Protein AF-0000000078754754 (afdb_homodimer)

Radius of gyration: 15.26 Å; Cα contacts (8 Å, |Δi|>4): 286; chains: 2; bounding box: 40×43×38 Å

InterPro domains:
  IPR003173 Transcriptional coactivator p15 (PC4), C-terminal [PF02229] (13-63)
  IPR009044 ssDNA-binding transcriptional regulator [G3DSA:2.30.31.10] (1-74)
  IPR009044 ssDNA-binding transcriptional regulator [SSF54447] (13-72)
  IPR045125 RNA polymerase II transcriptional coactivator Sub1/Tcp4-like [PTHR13215] (17-73)

Sequence (148 aa):
MDNKVLIDIEKARGEVIRVEVGEFKGKKLLHIRTWYTNEAGELAPTKKGVALSYEQFQKFKSIIGAVDDIMKNEMDNKVLIDIEKARGEVIRVEVGEFKGKKLLHIRTWYTNEAGELAPTKKGVALSYEQFQKFKSIIGAVDDIMKNE

Foldseek 3Di:
DDWAWDDWDDDPPAKTFTWTWDDDPRFIKTKTFIWHQDPVRDTDTDPGIDIDGPVRVVVVVVCVVVVCVVVVDD/DDWAWDDWDDDPPAKTFTWTWDDDPRFIKTKTFIWHQDPVRDTDTDPGIDIDGPVRVVVVVVCVVVVCVVVVDD

Secondary structure (DSSP, 8-state):
---EEEEEEE-GGG-EEEEEEEEETTEEEEEEEEEEE-TTS-EEEEEEEEEE-HHHHHHHHTTHHHHHHHHS--/---EEEEEEE-GGG-EEEEEEEEETTEEEEEEEEEEE-TTS-EEEEEEEEEE-HHHHHHHHTTHHHHHHHHS--

Structure (mmCIF, N/CA/C/O backbone):
data_AF-0000000078754754-model_v1
#
loop_
_entity.id
_entity.type
_entity.pdbx_description
1 polymer 'Transcriptional coactivator p15'
#
loop_
_atom_site.group_PDB
_atom_site.id
_atom_site.type_symbol
_atom_site.label_atom_id
_atom_site.label_alt_id
_atom_site.label_comp_id
_atom_site.label_asym_id
_atom_site.label_entity_id
_atom_site.label_seq_id
_atom_site.pdbx_PDB_ins_code
_atom_site.Cartn_x
_atom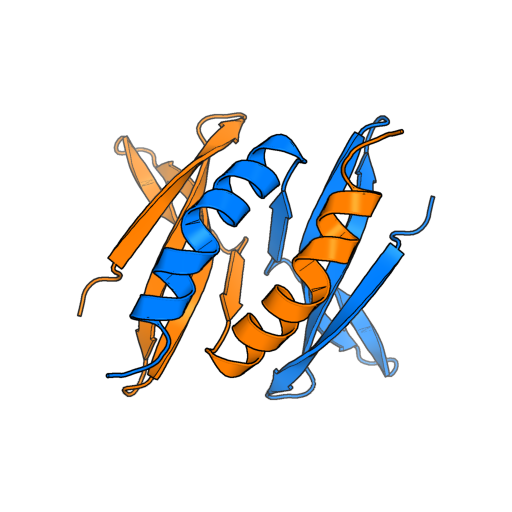_site.Cartn_y
_atom_site.Cartn_z
_atom_site.occupancy
_atom_site.B_iso_or_equiv
_atom_site.auth_seq_id
_atom_site.auth_comp_id
_atom_site.auth_asym_id
_atom_site.auth_atom_id
_atom_site.pdbx_PDB_model_num
ATOM 1 N N . MET A 1 1 ? -15.562 14.695 4.328 1 59.5 1 MET A N 1
ATOM 2 C CA . MET A 1 1 ? -15.562 14.5 2.881 1 59.5 1 MET A CA 1
ATOM 3 C C . MET A 1 1 ? -15.234 13.055 2.521 1 59.5 1 MET A C 1
ATOM 5 O O . MET A 1 1 ? -14.516 12.383 3.26 1 59.5 1 MET A O 1
ATOM 9 N N . ASP A 1 2 ? -16.047 12.281 1.702 1 84.25 2 ASP A N 1
ATOM 10 C CA . ASP A 1 2 ? -15.883 10.859 1.402 1 84.25 2 ASP A CA 1
ATOM 11 C C . ASP A 1 2 ? -14.602 10.617 0.611 1 84.25 2 ASP A C 1
ATOM 13 O O . ASP A 1 2 ? -14.141 11.5 -0.118 1 84.25 2 ASP A O 1
ATOM 17 N N . ASN A 1 3 ? -13.852 9.625 0.831 1 93.75 3 ASN A N 1
ATOM 18 C CA . ASN A 1 3 ? -12.656 9.289 0.063 1 93.75 3 ASN A CA 1
ATOM 19 C C . ASN A 1 3 ? -12.969 9.141 -1.423 1 93.75 3 ASN A C 1
ATOM 21 O O . ASN A 1 3 ? -14.086 8.766 -1.793 1 93.75 3 ASN A O 1
ATOM 25 N N . LYS A 1 4 ? -12.172 9.68 -2.336 1 96.56 4 LYS A N 1
ATOM 26 C CA . LYS A 1 4 ? -12.266 9.453 -3.775 1 96.56 4 LYS A CA 1
ATOM 27 C C . LYS A 1 4 ? -11.633 8.125 -4.168 1 96.56 4 LYS A C 1
ATOM 29 O O . LYS A 1 4 ? -10.414 7.965 -4.105 1 96.56 4 LYS A O 1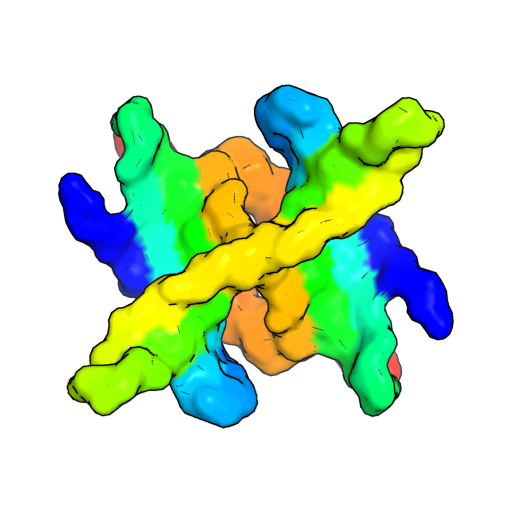
ATOM 34 N N . VAL A 1 5 ? -12.445 7.18 -4.645 1 97.81 5 VAL A N 1
ATOM 35 C CA . VAL A 1 5 ? -11.945 5.871 -5.059 1 97.81 5 VAL A CA 1
ATOM 36 C C . VAL A 1 5 ? -11.406 5.953 -6.488 1 97.81 5 VAL A C 1
ATOM 38 O O . VAL A 1 5 ? -12.109 6.418 -7.395 1 97.81 5 VAL A O 1
ATOM 41 N N . LEU A 1 6 ? -10.227 5.5 -6.672 1 98.25 6 LEU A N 1
ATOM 42 C CA . LEU A 1 6 ? -9.617 5.59 -7.992 1 98.25 6 LEU A CA 1
ATOM 43 C C . LEU A 1 6 ? -9.695 4.25 -8.719 1 98.25 6 LEU A C 1
ATOM 45 O O . LEU A 1 6 ? -9.883 4.215 -9.938 1 98.25 6 LEU A O 1
ATOM 49 N N . ILE A 1 7 ? -9.539 3.152 -8.008 1 98.56 7 ILE A N 1
ATOM 50 C CA . ILE A 1 7 ? -9.578 1.838 -8.641 1 98.56 7 ILE A CA 1
ATOM 51 C C . ILE A 1 7 ? -9.758 0.759 -7.574 1 98.56 7 ILE A C 1
ATOM 53 O O . ILE A 1 7 ? -9.336 0.934 -6.43 1 98.56 7 ILE A O 1
ATOM 57 N N . ASP A 1 8 ? -10.438 -0.31 -7.891 1 98.31 8 ASP A N 1
ATOM 58 C CA . ASP A 1 8 ? -10.453 -1.576 -7.168 1 98.31 8 ASP A CA 1
ATOM 59 C C . ASP A 1 8 ? -9.734 -2.67 -7.953 1 98.31 8 ASP A C 1
ATOM 61 O O . ASP A 1 8 ? -10.07 -2.924 -9.117 1 98.31 8 ASP A O 1
ATOM 65 N N . ILE A 1 9 ? -8.742 -3.25 -7.348 1 98.44 9 ILE A N 1
ATOM 66 C CA . ILE A 1 9 ? -7.969 -4.32 -7.965 1 98.44 9 ILE A CA 1
ATOM 67 C C . ILE A 1 9 ? -8.359 -5.664 -7.352 1 98.44 9 ILE A C 1
ATOM 69 O O . ILE A 1 9 ? -8.164 -5.887 -6.156 1 98.44 9 ILE A O 1
ATOM 73 N N . GLU A 1 10 ? -8.844 -6.496 -8.219 1 96.5 10 GLU A N 1
ATOM 74 C CA . GLU A 1 10 ? -9.391 -7.762 -7.734 1 96.5 10 GLU A CA 1
ATOM 75 C C . GLU A 1 10 ? -8.305 -8.625 -7.094 1 96.5 10 GLU A C 1
ATOM 77 O O . GLU A 1 10 ? -7.18 -8.68 -7.59 1 96.5 10 GLU A O 1
ATOM 82 N N . LYS A 1 11 ? -8.641 -9.234 -5.973 1 95.75 11 LYS A N 1
ATOM 83 C CA . LYS A 1 11 ? -7.844 -10.258 -5.305 1 95.75 11 LYS A CA 1
ATOM 84 C C . LYS A 1 11 ? -8.602 -11.578 -5.215 1 95.75 11 LYS A C 1
ATOM 86 O O . LYS A 1 11 ? -9.719 -11.695 -5.723 1 95.75 11 LYS A O 1
ATOM 91 N N . ALA A 1 12 ? -7.996 -12.492 -4.59 1 88.19 12 ALA A N 1
ATOM 92 C CA . ALA A 1 12 ? -8.648 -13.781 -4.367 1 88.19 12 ALA A CA 1
ATOM 93 C C . ALA A 1 12 ? -9.703 -13.68 -3.264 1 88.19 12 ALA A C 1
ATOM 95 O O . ALA A 1 12 ? -9.719 -12.703 -2.506 1 88.19 12 ALA A O 1
ATOM 96 N N . ARG A 1 13 ? -10.68 -14.547 -3.197 1 87.88 13 ARG A N 1
ATOM 97 C CA . ARG A 1 13 ? -11.641 -14.766 -2.115 1 87.88 13 ARG A CA 1
ATOM 98 C C . ARG A 1 13 ? -12.578 -13.57 -1.964 1 87.88 13 ARG A C 1
ATOM 100 O O . ARG A 1 13 ? -13.008 -13.25 -0.854 1 87.88 13 ARG A O 1
ATOM 107 N N . GLY A 1 14 ? -12.719 -12.898 -2.967 1 89 14 GLY A N 1
ATOM 108 C CA . GLY A 1 14 ? -13.695 -11.82 -2.953 1 89 14 GLY A CA 1
ATOM 109 C C . GLY A 1 14 ? -13.156 -10.531 -2.367 1 89 14 GLY A C 1
ATOM 110 O O . GLY A 1 14 ? -13.922 -9.594 -2.123 1 89 14 GLY A O 1
ATOM 111 N N . GLU A 1 15 ? -11.891 -10.555 -2.162 1 96.75 15 GLU A N 1
ATOM 112 C CA . GLU A 1 15 ? -11.258 -9.328 -1.68 1 96.75 15 GLU A CA 1
ATOM 113 C C . GLU A 1 15 ? -10.789 -8.461 -2.84 1 96.75 15 GLU A C 1
ATOM 115 O O . GLU A 1 15 ? -10.602 -8.945 -3.957 1 96.75 15 GLU A O 1
ATOM 120 N N . VAL A 1 16 ? -10.688 -7.141 -2.52 1 98.06 16 VAL A N 1
ATOM 121 C CA . VAL A 1 16 ? -10.133 -6.211 -3.5 1 98.06 16 VAL A CA 1
ATOM 122 C C . VAL A 1 16 ? -9.133 -5.281 -2.818 1 98.06 16 VAL A C 1
ATOM 124 O O . VAL A 1 16 ? -9.242 -5.004 -1.622 1 98.06 16 VAL A O 1
ATOM 127 N N . ILE A 1 17 ? -8.094 -4.898 -3.562 1 98.69 17 ILE A N 1
ATOM 128 C CA . ILE A 1 17 ? -7.254 -3.783 -3.145 1 98.69 17 ILE A CA 1
ATOM 129 C C . ILE A 1 17 ? -7.82 -2.475 -3.691 1 98.69 17 ILE A C 1
ATOM 131 O O . ILE A 1 17 ? -7.883 -2.277 -4.906 1 98.69 17 ILE A O 1
ATOM 135 N N . ARG A 1 18 ? -8.328 -1.672 -2.73 1 98.69 18 ARG A N 1
ATOM 136 C CA . ARG A 1 18 ? -8.859 -0.375 -3.139 1 98.69 18 ARG A CA 1
ATOM 137 C C . ARG A 1 18 ? -7.812 0.722 -2.971 1 98.69 18 ARG A C 1
ATOM 139 O O . ARG A 1 18 ? -7.152 0.804 -1.932 1 98.69 18 ARG A O 1
ATOM 146 N N . VAL A 1 19 ? -7.586 1.483 -3.998 1 98.81 19 VAL A N 1
ATOM 147 C CA . VAL A 1 19 ? -6.758 2.686 -3.967 1 98.81 19 VAL A CA 1
ATOM 148 C C . VAL A 1 19 ? -7.648 3.926 -3.947 1 98.81 19 VAL A C 1
ATOM 150 O O . VAL A 1 19 ? -8.461 4.129 -4.852 1 98.81 19 VAL A O 1
ATOM 153 N N . GLU A 1 20 ? -7.512 4.711 -2.928 1 98.5 20 GLU A N 1
ATOM 154 C CA . GLU A 1 20 ? -8.367 5.887 -2.803 1 98.5 20 GLU A CA 1
ATOM 155 C C . GLU A 1 20 ? -7.621 7.047 -2.158 1 98.5 20 GLU A C 1
ATOM 157 O O . GLU A 1 20 ? -6.629 6.84 -1.456 1 98.5 20 GLU A O 1
ATOM 162 N N . VAL A 1 21 ? -8.055 8.234 -2.445 1 98.19 21 VAL A N 1
ATOM 163 C CA . VAL A 1 21 ? -7.496 9.438 -1.84 1 98.19 21 VAL A CA 1
ATOM 164 C C . VAL A 1 21 ? -8.508 10.039 -0.861 1 98.19 21 VAL A C 1
ATOM 166 O O . VAL A 1 21 ? -9.664 10.266 -1.215 1 98.19 21 VAL A O 1
ATOM 169 N N . GLY A 1 22 ? -8.062 10.125 0.354 1 96.69 22 GLY A N 1
ATOM 170 C CA . GLY A 1 22 ? -8.852 10.797 1.375 1 96.69 22 GLY A CA 1
ATOM 171 C C . GLY A 1 22 ? -8.25 12.125 1.816 1 96.69 22 GLY A C 1
ATOM 172 O O . GLY A 1 22 ? -7.402 12.688 1.124 1 96.69 22 GLY A O 1
ATOM 173 N N . GLU A 1 23 ? -8.875 12.648 2.879 1 94.69 23 GLU A N 1
ATOM 174 C CA . GLU A 1 23 ? -8.391 13.898 3.451 1 94.69 23 GLU A CA 1
ATOM 175 C C . GLU A 1 23 ? -8.438 13.867 4.977 1 94.69 23 GLU A C 1
ATOM 177 O O . GLU A 1 23 ? -9.398 13.352 5.559 1 94.69 23 GLU A O 1
ATOM 182 N N . PHE A 1 24 ? -7.371 14.273 5.461 1 93.38 24 PHE A N 1
ATOM 183 C CA . PHE A 1 24 ? -7.246 14.391 6.91 1 93.38 24 PHE A CA 1
ATOM 184 C C . PHE A 1 24 ? -6.562 15.695 7.285 1 93.38 24 PHE A C 1
ATOM 186 O O . PHE A 1 24 ? -5.395 15.914 6.949 1 93.38 24 PHE A O 1
ATOM 193 N N . LYS A 1 25 ? -7.379 16.469 8.07 1 92.94 25 LYS A N 1
ATOM 194 C CA . LYS A 1 25 ? -6.863 17.766 8.531 1 92.94 25 LYS A CA 1
ATOM 195 C C . LYS A 1 25 ? -6.32 18.578 7.367 1 92.94 25 LYS A C 1
ATOM 197 O O . LYS A 1 25 ? -5.223 19.141 7.449 1 92.94 25 LYS A O 1
ATOM 202 N N . GLY A 1 26 ? -6.988 18.578 6.277 1 91.62 26 GLY A N 1
ATOM 203 C CA . GLY A 1 26 ? -6.695 19.438 5.133 1 91.62 26 GLY A CA 1
ATOM 204 C C . GLY A 1 26 ? -5.613 18.875 4.23 1 91.62 26 GLY A C 1
ATOM 205 O O . GLY A 1 26 ? -5.266 19.469 3.219 1 91.62 26 GLY A O 1
ATOM 206 N N . LYS A 1 27 ? -5.117 17.797 4.656 1 93.31 27 LYS A N 1
ATOM 207 C CA . LYS A 1 27 ? -4.09 17.156 3.834 1 93.31 27 LYS A CA 1
ATOM 208 C C . LYS A 1 27 ? -4.625 15.906 3.158 1 93.31 27 LYS A C 1
ATOM 210 O O . LYS A 1 27 ? -5.367 15.133 3.768 1 93.31 27 LYS A O 1
ATOM 215 N N . LYS A 1 28 ? -4.27 15.773 1.952 1 95.88 28 LYS A N 1
ATOM 216 C CA . LYS A 1 28 ? -4.676 14.578 1.22 1 95.88 28 LYS A CA 1
ATOM 217 C C . LYS A 1 28 ? -3.811 13.383 1.599 1 95.88 28 LYS A C 1
ATOM 219 O O . LYS A 1 28 ? -2.6 13.523 1.788 1 95.88 28 LYS A O 1
ATOM 224 N N . LEU A 1 29 ? -4.438 12.188 1.663 1 97.19 29 LEU A N 1
ATOM 225 C CA . LEU A 1 29 ? -3.762 10.93 1.958 1 97.19 29 LEU A CA 1
ATOM 226 C C . LEU A 1 29 ? -4.125 9.867 0.929 1 97.19 29 LEU A C 1
ATOM 228 O O . LEU A 1 29 ? -5.293 9.719 0.565 1 97.19 29 LEU A O 1
ATOM 232 N N . LEU A 1 30 ? -3.123 9.219 0.394 1 98.38 30 LEU A N 1
ATOM 233 C CA . LEU A 1 30 ? -3.338 8.07 -0.477 1 98.38 30 LEU 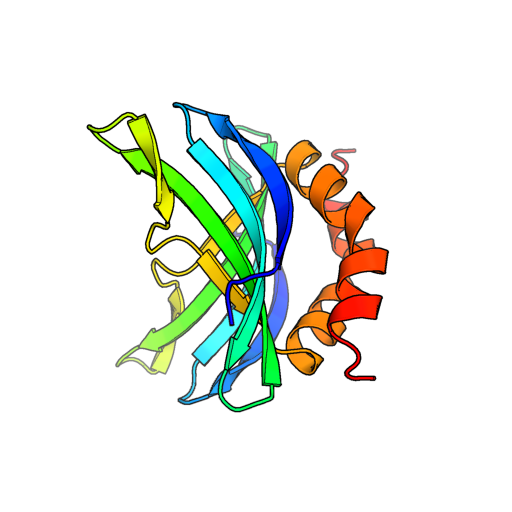A CA 1
ATOM 234 C C . LEU A 1 30 ? -3.48 6.785 0.339 1 98.38 30 LEU A C 1
ATOM 236 O O . LEU A 1 30 ? -2.553 6.387 1.045 1 98.38 30 LEU A O 1
ATOM 240 N N . HIS A 1 31 ? -4.609 6.148 0.236 1 98.5 31 HIS A N 1
ATOM 241 C CA . HIS A 1 31 ? -4.867 4.883 0.909 1 98.5 31 HIS A CA 1
ATOM 242 C C . HIS A 1 31 ? -4.797 3.715 -0.071 1 98.5 31 HIS A C 1
ATOM 244 O O . HIS A 1 31 ? -5.445 3.74 -1.12 1 98.5 31 HIS A O 1
ATOM 250 N N . ILE A 1 32 ? -3.998 2.727 0.166 1 98.88 32 ILE A N 1
ATOM 251 C CA . ILE A 1 32 ? -3.949 1.43 -0.501 1 98.88 32 ILE A CA 1
ATOM 252 C C . ILE A 1 32 ? -4.27 0.322 0.5 1 98.88 32 ILE A C 1
ATOM 254 O O . ILE A 1 32 ? -3.477 0.041 1.4 1 98.88 32 ILE A O 1
ATOM 258 N N . ARG A 1 33 ? -5.508 -0.305 0.347 1 98.81 33 ARG A N 1
ATOM 259 C CA . ARG A 1 33 ? -5.992 -1.157 1.43 1 98.81 33 ARG A CA 1
ATOM 260 C C . ARG A 1 33 ? -6.828 -2.311 0.887 1 98.81 33 ARG A C 1
ATOM 262 O O . ARG A 1 33 ? -7.551 -2.15 -0.099 1 98.81 33 ARG A O 1
ATOM 269 N N . THR A 1 34 ? -6.711 -3.391 1.539 1 98.62 34 THR A N 1
ATOM 270 C CA . THR A 1 34 ? -7.559 -4.535 1.218 1 98.62 34 THR A CA 1
ATOM 271 C C . THR A 1 34 ? -8.961 -4.348 1.791 1 98.62 34 THR A C 1
ATOM 273 O O . THR A 1 34 ? -9.117 -3.965 2.953 1 98.62 34 THR A O 1
ATOM 276 N N . TRP A 1 35 ? -9.922 -4.547 0.977 1 98.38 35 TRP A N 1
ATOM 277 C CA . TRP A 1 35 ? -11.336 -4.531 1.358 1 98.38 35 TRP A CA 1
ATOM 278 C C . TRP A 1 35 ? -11.961 -5.914 1.179 1 98.38 35 TRP A C 1
ATOM 280 O O . TRP A 1 35 ? -11.57 -6.664 0.281 1 98.38 35 TRP A O 1
ATOM 290 N N . TYR A 1 36 ? -12.883 -6.152 2.033 1 97.69 36 TYR A N 1
ATOM 291 C CA . TYR A 1 36 ? -13.562 -7.438 1.947 1 97.69 36 TYR A CA 1
ATOM 292 C C . TYR A 1 36 ? -15.078 -7.246 1.866 1 97.69 36 TYR A C 1
ATOM 294 O O . TYR A 1 36 ? -15.586 -6.156 2.143 1 97.69 36 TYR A O 1
ATOM 302 N N . THR A 1 37 ? -15.742 -8.289 1.408 1 96 37 THR A N 1
ATOM 303 C CA . THR A 1 37 ? -17.203 -8.273 1.409 1 96 37 THR A CA 1
ATOM 304 C C . THR A 1 37 ? -17.75 -8.781 2.74 1 96 37 THR A C 1
ATOM 306 O O . THR A 1 37 ? -17.484 -9.922 3.131 1 96 37 THR A O 1
ATOM 309 N N . ASN A 1 38 ? -18.516 -7.906 3.367 1 95.19 38 ASN A N 1
ATOM 310 C CA . ASN A 1 38 ? -19.031 -8.289 4.676 1 95.19 38 ASN A CA 1
ATOM 311 C C . ASN A 1 38 ? -20.297 -9.125 4.555 1 95.19 38 ASN A C 1
ATOM 313 O O . ASN A 1 38 ? -20.734 -9.453 3.449 1 95.19 38 ASN A O 1
ATOM 317 N N . GLU A 1 39 ? -20.859 -9.562 5.668 1 95.19 39 GLU A N 1
ATOM 318 C CA . GLU A 1 39 ? -22.016 -10.453 5.715 1 95.19 39 GLU A CA 1
ATOM 319 C C . GLU A 1 39 ? -23.203 -9.852 4.973 1 95.19 39 GLU A C 1
ATOM 321 O O . GLU A 1 39 ? -24.031 -10.578 4.422 1 95.19 39 GLU A O 1
ATOM 326 N N . ALA A 1 40 ? -23.297 -8.531 4.883 1 96.12 40 ALA A N 1
ATOM 327 C CA . ALA A 1 40 ? -24.375 -7.82 4.215 1 96.12 40 ALA A CA 1
ATOM 328 C C . ALA A 1 40 ? -24.125 -7.703 2.717 1 96.12 40 ALA A C 1
ATOM 330 O O . ALA A 1 40 ? -24.938 -7.133 1.981 1 96.12 40 ALA A O 1
ATOM 331 N N . GLY A 1 41 ? -23 -8.164 2.33 1 93.12 41 GLY A N 1
ATOM 332 C CA . GLY A 1 41 ? -22.672 -8.102 0.914 1 93.12 41 GLY A CA 1
ATOM 333 C C . GLY A 1 41 ? -22.031 -6.789 0.507 1 93.12 41 GLY A C 1
ATOM 334 O O . GLY A 1 41 ? -21.938 -6.477 -0.682 1 93.12 41 GLY A O 1
ATOM 335 N N . GLU A 1 42 ? -21.562 -6.062 1.491 1 95.44 42 GLU A N 1
ATOM 336 C CA . GLU A 1 42 ? -20.969 -4.754 1.236 1 95.44 42 GLU A CA 1
ATOM 337 C C . GLU A 1 42 ? -19.453 -4.793 1.4 1 95.44 42 GLU A C 1
ATOM 339 O O . GLU A 1 42 ? -18.938 -5.508 2.26 1 95.44 42 GLU A O 1
ATOM 344 N N . LEU A 1 43 ? -18.797 -4 0.534 1 95 43 LEU A N 1
ATOM 345 C CA . LEU A 1 43 ? -17.359 -3.869 0.674 1 95 43 LEU A CA 1
ATOM 346 C C . LEU A 1 43 ? -17 -3.074 1.925 1 95 43 LEU A C 1
ATOM 348 O O . LEU A 1 43 ? -17.625 -2.045 2.207 1 95 43 LEU A O 1
ATOM 352 N N . ALA A 1 44 ? -16.062 -3.643 2.684 1 97.19 44 ALA A N 1
ATOM 353 C CA . ALA A 1 44 ? -15.594 -2.979 3.895 1 97.19 44 ALA A CA 1
ATOM 354 C C . ALA A 1 44 ? -14.07 -3.051 4 1 97.19 44 ALA A C 1
ATOM 356 O O . ALA A 1 44 ? -13.461 -4.043 3.592 1 97.19 44 ALA A O 1
ATOM 357 N N . PRO A 1 45 ? -13.508 -2.01 4.559 1 97.62 45 PRO A N 1
ATOM 358 C CA . PRO A 1 45 ? -12.047 -1.986 4.668 1 97.62 45 PRO A CA 1
ATOM 359 C C . PRO A 1 45 ? -11.523 -2.898 5.773 1 97.62 45 PRO A C 1
ATOM 361 O O . PRO A 1 45 ? -12.219 -3.137 6.762 1 97.62 45 PRO A O 1
ATOM 364 N N . THR A 1 46 ? -10.234 -3.385 5.668 1 97.75 46 THR A N 1
ATOM 365 C CA . THR A 1 46 ? -9.523 -4.121 6.703 1 97.75 46 THR A CA 1
ATOM 366 C C . THR A 1 46 ? -8.391 -3.273 7.285 1 97.75 46 THR A C 1
ATOM 368 O O . THR A 1 46 ? -8.234 -2.105 6.922 1 97.75 46 THR A O 1
ATOM 371 N N . LYS A 1 47 ? -7.656 -3.885 8.234 1 96.75 47 LYS A N 1
ATOM 372 C CA . LYS A 1 47 ? -6.449 -3.248 8.75 1 96.75 47 LYS A CA 1
ATOM 373 C C . LYS A 1 47 ? -5.277 -3.424 7.793 1 96.75 47 LYS A C 1
ATOM 375 O O . LYS A 1 47 ? -4.23 -2.793 7.965 1 96.75 47 LYS A O 1
ATOM 380 N N . LYS A 1 48 ? -5.434 -4.156 6.789 1 98.25 48 LYS A N 1
ATOM 381 C CA . LYS A 1 48 ? -4.379 -4.457 5.824 1 98.25 48 LYS A CA 1
ATOM 382 C C . LYS A 1 48 ? -4.273 -3.359 4.77 1 98.25 48 LYS A C 1
ATOM 384 O O . LYS A 1 48 ? -4.832 -3.486 3.676 1 98.25 48 LYS A O 1
ATOM 389 N N . GLY A 1 49 ? -3.582 -2.393 5.109 1 98.69 49 GLY A N 1
ATOM 390 C CA . GLY A 1 49 ? -3.387 -1.251 4.23 1 98.69 49 GLY A CA 1
ATOM 391 C C . GLY A 1 49 ? -2.42 -0.225 4.789 1 98.69 49 GLY A C 1
ATOM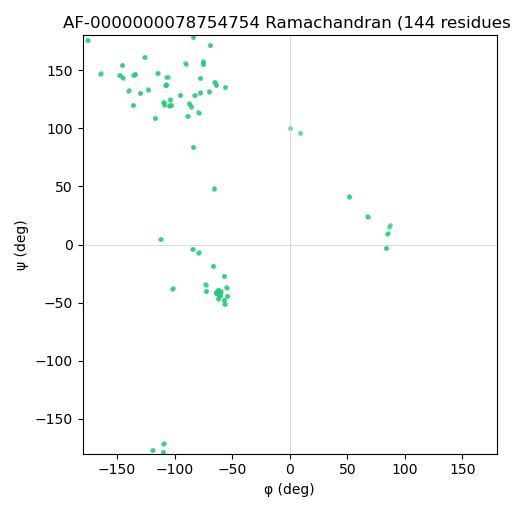 392 O O . GLY A 1 49 ? -1.912 -0.384 5.898 1 98.69 49 GLY A O 1
ATOM 393 N N . VAL A 1 50 ? -2.18 0.758 3.953 1 98.5 50 VAL A N 1
ATOM 394 C CA . VAL A 1 50 ? -1.271 1.836 4.324 1 98.5 50 VAL A CA 1
ATOM 395 C C . VAL A 1 50 ? -1.757 3.154 3.727 1 98.5 50 VAL A C 1
ATOM 397 O O . VAL A 1 50 ? -2.346 3.17 2.643 1 98.5 50 VAL A O 1
ATOM 400 N N . ALA A 1 51 ? -1.573 4.164 4.473 1 97.69 51 ALA A N 1
ATOM 401 C CA . ALA A 1 51 ? -1.835 5.52 3.998 1 97.69 51 ALA A CA 1
ATOM 402 C C . ALA A 1 51 ? -0.532 6.277 3.764 1 97.69 51 ALA A C 1
ATOM 404 O O . ALA A 1 51 ? 0.397 6.195 4.57 1 97.69 51 ALA A O 1
ATOM 405 N N . LEU A 1 52 ? -0.414 7.004 2.697 1 97.81 52 LEU A N 1
ATOM 406 C CA . LEU A 1 52 ? 0.771 7.777 2.342 1 97.81 52 LEU A CA 1
ATOM 407 C C . LEU A 1 52 ? 0.421 9.25 2.152 1 97.81 52 LEU A C 1
ATOM 409 O O . LEU A 1 52 ? -0.526 9.578 1.436 1 97.81 52 LEU A O 1
ATOM 413 N N . SER A 1 53 ? 1.228 10.125 2.734 1 96.75 53 SER A N 1
ATOM 414 C CA . SER A 1 53 ? 1.163 11.539 2.377 1 96.75 53 SER A CA 1
ATOM 415 C C . SER A 1 53 ? 1.683 11.773 0.963 1 96.75 53 SER A C 1
ATOM 417 O O . SER A 1 53 ? 2.217 10.859 0.331 1 96.75 53 SER A O 1
ATOM 419 N N . TYR A 1 54 ? 1.481 13.016 0.535 1 96.56 54 TYR A N 1
ATOM 420 C CA . TYR A 1 54 ? 1.965 13.336 -0.804 1 96.56 54 TYR A CA 1
ATOM 421 C C . TYR A 1 54 ? 3.475 13.141 -0.898 1 96.56 54 TYR A C 1
ATOM 423 O O . TYR A 1 54 ? 3.977 12.602 -1.888 1 96.56 54 TYR A O 1
ATOM 431 N N . GLU A 1 55 ? 4.18 13.609 0.1 1 96.88 55 GLU A N 1
ATOM 432 C CA . GLU A 1 55 ? 5.633 13.453 0.11 1 96.88 55 GLU A CA 1
ATOM 433 C C . GLU A 1 55 ? 6.035 11.984 0.113 1 96.88 55 GLU A C 1
ATOM 435 O O . GLU A 1 55 ? 6.945 11.578 -0.611 1 96.88 55 GLU A O 1
ATOM 440 N N . GLN A 1 56 ? 5.379 11.227 0.891 1 97.75 56 GLN A N 1
ATOM 441 C CA . GLN A 1 56 ? 5.656 9.797 0.958 1 97.75 56 GLN A CA 1
ATOM 442 C C . GLN A 1 56 ? 5.344 9.109 -0.371 1 97.75 56 GLN A C 1
ATOM 444 O O . GLN A 1 56 ? 6.102 8.258 -0.826 1 97.75 56 GLN A O 1
ATOM 449 N N . PHE A 1 57 ? 4.27 9.5 -0.934 1 98.12 57 PHE A N 1
ATOM 450 C CA . PHE A 1 57 ? 3.885 8.977 -2.24 1 98.12 57 PHE A CA 1
ATOM 451 C C . PHE A 1 57 ? 4.93 9.336 -3.293 1 98.12 57 PHE A C 1
ATOM 453 O O . PHE A 1 57 ? 5.273 8.508 -4.137 1 98.12 57 PHE A O 1
ATOM 460 N N . GLN A 1 58 ? 5.465 10.562 -3.223 1 98.12 58 GLN A N 1
ATOM 461 C CA . GLN A 1 58 ? 6.504 10.961 -4.168 1 98.12 58 GLN A CA 1
ATOM 462 C C . GLN A 1 58 ? 7.746 10.086 -4.02 1 98.12 58 GLN A C 1
ATOM 464 O O . GLN A 1 58 ? 8.398 9.758 -5.012 1 98.12 58 GLN A O 1
ATOM 469 N N . LYS A 1 59 ? 8.078 9.766 -2.846 1 98.5 59 LYS A N 1
ATOM 470 C CA . LYS A 1 59 ? 9.219 8.875 -2.617 1 98.5 59 LYS A CA 1
ATOM 471 C C . LYS A 1 59 ? 8.953 7.492 -3.195 1 98.5 59 LYS A C 1
ATOM 473 O O . LYS A 1 59 ? 9.836 6.895 -3.814 1 98.5 59 LYS A O 1
ATOM 478 N N . PHE A 1 60 ? 7.754 6.973 -3.035 1 98.38 60 PHE A N 1
ATOM 479 C CA . PHE A 1 60 ? 7.395 5.707 -3.662 1 98.38 60 PHE A CA 1
ATOM 480 C C . PHE A 1 60 ? 7.457 5.816 -5.18 1 98.38 60 PHE A C 1
ATOM 482 O O . PHE A 1 60 ? 8.008 4.941 -5.848 1 98.38 60 PHE A O 1
ATOM 489 N N . LYS A 1 61 ? 6.891 6.852 -5.699 1 97.25 61 LYS A N 1
ATOM 490 C CA . LYS A 1 61 ? 6.879 7.098 -7.137 1 97.25 61 LYS A CA 1
ATOM 491 C C . LYS A 1 61 ? 8.289 7.082 -7.711 1 97.25 61 LYS A C 1
ATOM 493 O O . LYS A 1 61 ? 8.508 6.625 -8.836 1 97.25 61 LYS A O 1
ATOM 498 N N . SER A 1 62 ? 9.203 7.59 -6.969 1 97.88 62 SER A N 1
ATOM 499 C CA . SER A 1 62 ? 10.57 7.723 -7.457 1 97.88 62 SER A CA 1
ATOM 500 C C . SER A 1 62 ? 11.219 6.359 -7.672 1 97.88 62 SER A C 1
ATOM 502 O O . SER A 1 62 ? 12.219 6.242 -8.383 1 97.88 62 SER A O 1
ATOM 504 N N . ILE A 1 63 ? 10.703 5.293 -7.09 1 97.88 63 ILE A N 1
ATOM 505 C CA . ILE A 1 63 ? 11.344 3.988 -7.207 1 97.88 63 ILE A CA 1
ATOM 506 C C . ILE A 1 63 ? 10.461 3.053 -8.031 1 97.88 63 ILE A C 1
ATOM 508 O O . ILE A 1 63 ? 10.781 1.872 -8.195 1 97.88 63 ILE A O 1
ATOM 512 N N . ILE A 1 64 ? 9.422 3.457 -8.562 1 97.06 64 ILE A N 1
ATOM 513 C CA . ILE A 1 64 ? 8.453 2.625 -9.273 1 97.06 64 ILE A CA 1
ATOM 514 C C . ILE A 1 64 ? 9.133 1.933 -10.453 1 97.06 64 ILE A C 1
ATOM 516 O O . ILE A 1 64 ? 8.812 0.783 -10.773 1 97.06 64 ILE A O 1
ATOM 520 N N . GLY A 1 65 ? 9.992 2.654 -11.133 1 96 65 GLY A N 1
ATOM 521 C CA . GLY A 1 65 ? 10.734 2.033 -12.219 1 96 65 GLY A CA 1
ATOM 522 C C . GLY A 1 65 ? 11.539 0.827 -11.773 1 96 65 GLY A C 1
ATOM 523 O O . GLY A 1 65 ? 11.547 -0.206 -12.445 1 96 65 GLY A O 1
ATOM 524 N N . ALA A 1 66 ? 12.266 0.965 -10.695 1 96.62 66 ALA A N 1
ATOM 525 C CA . ALA A 1 66 ? 13.047 -0.137 -10.141 1 96.62 66 ALA A CA 1
ATOM 526 C C . ALA A 1 66 ? 12.148 -1.301 -9.742 1 96.62 66 ALA A C 1
ATOM 528 O O . ALA A 1 66 ? 12.492 -2.465 -9.961 1 96.62 66 ALA A O 1
ATOM 529 N N . VAL A 1 67 ? 11.016 -1 -9.109 1 97 67 VAL A N 1
ATOM 530 C CA . VAL A 1 67 ? 10.047 -2.025 -8.734 1 97 67 VAL A CA 1
ATOM 531 C C . VAL A 1 67 ? 9.617 -2.812 -9.969 1 97 67 VAL A C 1
ATOM 533 O O . VAL A 1 67 ? 9.625 -4.047 -9.961 1 97 67 VAL A O 1
ATOM 536 N N . ASP A 1 68 ? 9.219 -2.041 -11.008 1 96.5 68 ASP A N 1
ATOM 537 C CA . ASP A 1 68 ? 8.766 -2.664 -12.25 1 96.5 68 ASP A CA 1
ATOM 538 C C . ASP A 1 68 ? 9.82 -3.631 -12.789 1 96.5 68 ASP A C 1
ATOM 540 O O . ASP A 1 68 ? 9.492 -4.762 -13.164 1 96.5 68 ASP A O 1
ATOM 544 N N . ASP A 1 69 ? 11.047 -3.262 -12.797 1 95.88 69 ASP A N 1
ATOM 545 C CA . ASP A 1 69 ? 12.141 -4.066 -13.328 1 95.88 69 ASP A CA 1
ATOM 546 C C . ASP A 1 69 ? 12.305 -5.363 -12.539 1 95.88 69 ASP A C 1
ATOM 548 O O . ASP A 1 69 ? 12.531 -6.426 -13.117 1 95.88 69 ASP A O 1
ATOM 552 N N . ILE A 1 70 ? 12.203 -5.266 -11.273 1 95.5 70 ILE A N 1
ATOM 553 C CA . ILE A 1 70 ? 12.43 -6.418 -10.406 1 95.5 70 ILE A CA 1
ATOM 554 C C . ILE A 1 70 ? 11.25 -7.387 -10.523 1 95.5 70 ILE A C 1
ATOM 556 O O . ILE A 1 70 ? 11.445 -8.602 -10.555 1 95.5 70 ILE A O 1
ATOM 560 N N . MET A 1 71 ? 10.07 -6.766 -10.586 1 95.19 71 MET A N 1
ATOM 561 C CA . MET A 1 71 ? 8.859 -7.582 -10.57 1 95.19 71 MET A CA 1
ATOM 562 C C . MET A 1 71 ? 8.68 -8.312 -11.898 1 95.19 71 MET A C 1
ATOM 564 O O . MET A 1 71 ? 8.07 -9.383 -11.945 1 95.19 71 MET A O 1
ATOM 568 N N . LYS A 1 72 ? 9.047 -7.734 -13.062 1 88.5 72 LYS A N 1
ATOM 569 C CA . LYS A 1 72 ? 8.836 -8.281 -14.398 1 88.5 72 LYS A CA 1
ATOM 570 C C . LYS A 1 72 ? 9.641 -9.562 -14.602 1 88.5 72 LYS A C 1
ATOM 572 O O . LYS A 1 72 ? 9.25 -10.43 -15.383 1 88.5 72 LYS A O 1
ATOM 577 N N . ASN A 1 73 ? 9.688 -10.625 -13.703 1 67.88 73 ASN A N 1
ATOM 578 C CA . ASN A 1 73 ? 10.391 -11.898 -13.867 1 67.88 73 ASN A CA 1
ATOM 579 C C . ASN A 1 73 ? 11.289 -11.883 -15.102 1 67.88 73 ASN A C 1
ATOM 581 O O . ASN A 1 73 ? 10.875 -11.438 -16.172 1 67.88 73 ASN A O 1
ATOM 585 N N . GLU A 1 74 ? 12.539 -11.594 -14.977 1 49.47 74 GLU A N 1
ATOM 586 C CA . GLU A 1 74 ? 13.383 -12.18 -16.016 1 49.47 74 GLU A CA 1
ATOM 587 C C . GLU A 1 74 ? 13.07 -13.656 -16.219 1 49.47 74 GLU A C 1
ATOM 589 O O . GLU A 1 74 ? 12.602 -14.328 -15.289 1 49.47 74 GLU A O 1
ATOM 594 N N . MET B 1 1 ? 14.164 -17.156 0.418 1 59.59 1 MET B N 1
ATOM 595 C CA . MET B 1 1 ? 14.93 -16.031 -0.103 1 59.59 1 MET B CA 1
ATOM 596 C C . MET B 1 1 ? 14.484 -14.727 0.554 1 59.59 1 MET B C 1
ATOM 598 O O . MET B 1 1 ? 13.328 -14.586 0.954 1 59.59 1 MET B O 1
ATOM 602 N N . ASP B 1 2 ? 15.391 -13.867 1.186 1 83.75 2 ASP B N 1
ATOM 603 C CA . ASP B 1 2 ? 15.055 -12.672 1.948 1 83.75 2 ASP B CA 1
ATOM 604 C C . ASP B 1 2 ? 14.414 -11.609 1.052 1 83.75 2 ASP B C 1
ATOM 606 O O . ASP B 1 2 ? 14.68 -11.562 -0.15 1 83.75 2 ASP B O 1
ATOM 610 N N . ASN B 1 3 ? 13.438 -10.891 1.421 1 93.62 3 ASN B N 1
ATOM 611 C CA . ASN B 1 3 ? 12.836 -9.812 0.647 1 93.62 3 ASN B CA 1
ATOM 612 C C . ASN B 1 3 ? 13.867 -8.758 0.254 1 93.62 3 ASN B C 1
ATOM 614 O O . ASN B 1 3 ? 14.859 -8.555 0.964 1 93.62 3 ASN B O 1
ATOM 618 N N . LYS B 1 4 ? 13.898 -8.273 -0.979 1 96.5 4 LYS B N 1
ATOM 619 C CA . LYS B 1 4 ? 14.711 -7.145 -1.421 1 96.5 4 LYS B CA 1
ATOM 620 C C . LYS B 1 4 ? 14.078 -5.816 -1.017 1 96.5 4 LYS B C 1
ATOM 622 O O . LYS B 1 4 ? 13.047 -5.422 -1.56 1 96.5 4 LYS B O 1
ATOM 627 N N . VAL B 1 5 ? 14.727 -5.082 -0.115 1 97.81 5 VAL B N 1
ATOM 628 C CA . VAL B 1 5 ? 14.227 -3.789 0.331 1 97.81 5 VAL B CA 1
ATOM 629 C C . VAL B 1 5 ? 14.617 -2.705 -0.67 1 97.81 5 VAL B C 1
ATOM 631 O O . VAL B 1 5 ? 15.797 -2.572 -1.019 1 97.81 5 VAL B O 1
ATOM 634 N N . LEU B 1 6 ? 13.672 -1.951 -1.082 1 98.19 6 LEU B N 1
ATOM 635 C CA . LEU B 1 6 ? 13.953 -0.928 -2.084 1 98.19 6 LEU B CA 1
ATOM 636 C C . LEU B 1 6 ? 14.062 0.45 -1.438 1 98.19 6 LEU B C 1
ATOM 638 O O . LEU B 1 6 ? 14.883 1.271 -1.851 1 98.19 6 LEU B O 1
ATOM 642 N N . ILE B 1 7 ? 13.234 0.737 -0.444 1 98.56 7 ILE B N 1
ATOM 643 C CA . ILE B 1 7 ? 13.273 2.039 0.211 1 98.56 7 ILE B CA 1
ATOM 644 C C . ILE B 1 7 ? 12.531 1.967 1.544 1 98.56 7 ILE B C 1
ATOM 646 O O . ILE B 1 7 ? 11.609 1.162 1.705 1 98.56 7 ILE B O 1
ATOM 650 N N . ASP B 1 8 ? 12.953 2.719 2.518 1 98.31 8 ASP B N 1
ATOM 651 C CA . ASP B 1 8 ? 12.227 3.055 3.736 1 98.31 8 ASP B CA 1
ATOM 652 C C . ASP B 1 8 ? 11.812 4.523 3.742 1 98.31 8 ASP B C 1
ATOM 654 O O . ASP B 1 8 ? 12.648 5.41 3.584 1 98.31 8 ASP B O 1
ATOM 658 N N . ILE B 1 9 ? 10.547 4.75 3.873 1 98.44 9 ILE B N 1
ATOM 659 C CA . ILE B 1 9 ? 10 6.102 3.904 1 98.44 9 ILE B CA 1
ATOM 660 C C . ILE B 1 9 ? 9.609 6.469 5.336 1 98.44 9 ILE B C 1
ATOM 662 O O . ILE B 1 9 ? 8.727 5.844 5.922 1 98.44 9 ILE B O 1
ATOM 666 N N . GLU B 1 10 ? 10.234 7.496 5.789 1 96.44 10 GLU B N 1
ATOM 667 C CA . GLU B 1 10 ? 10.055 7.863 7.191 1 96.44 10 GLU B CA 1
ATOM 668 C C . GLU B 1 10 ? 8.617 8.273 7.477 1 96.44 10 GLU B C 1
ATOM 670 O O . GLU B 1 10 ? 7.984 8.953 6.664 1 96.44 10 GLU B O 1
ATOM 675 N N . LYS B 1 11 ? 8.102 7.797 8.609 1 95.69 11 LYS B N 1
ATOM 676 C CA . LYS B 1 11 ? 6.828 8.227 9.18 1 95.69 11 LYS B CA 1
ATOM 677 C C . LYS B 1 11 ? 7.023 8.836 10.57 1 95.69 11 LYS B C 1
ATOM 679 O O . LYS B 1 11 ? 8.156 8.961 11.039 1 95.69 11 LYS B O 1
ATOM 684 N N . ALA B 1 12 ? 5.961 9.164 11.148 1 88.19 12 ALA B N 1
ATOM 685 C CA . ALA B 1 12 ? 6.008 9.688 12.516 1 88.19 12 ALA B CA 1
ATOM 686 C C . ALA B 1 12 ? 6.25 8.57 13.523 1 88.19 12 ALA B C 1
ATOM 688 O O . ALA B 1 12 ? 6.105 7.391 13.195 1 88.19 12 ALA B O 1
ATOM 689 N N . ARG B 1 13 ? 6.758 8.844 14.703 1 88.25 13 ARG B N 1
ATOM 690 C CA . ARG B 1 13 ? 6.844 7.98 15.875 1 88.25 13 ARG B CA 1
ATOM 691 C C . ARG B 1 13 ? 7.812 6.828 15.641 1 88.25 13 ARG B C 1
ATOM 693 O O . ARG B 1 13 ? 7.613 5.723 16.156 1 88.25 13 ARG B O 1
ATOM 700 N N . GLY B 1 14 ? 8.656 7.031 14.797 1 89.19 14 GLY B N 1
ATOM 701 C CA . GLY B 1 14 ? 9.703 6.043 14.602 1 89.19 14 GLY B CA 1
ATOM 702 C C . GLY B 1 14 ? 9.305 4.922 13.664 1 89.19 14 GLY B C 1
ATOM 703 O O . GLY B 1 14 ? 10.008 3.918 13.547 1 89.19 14 GLY B O 1
ATOM 704 N N . GLU B 1 15 ? 8.188 5.148 13.055 1 96.75 15 GLU B N 1
ATOM 705 C CA . GLU B 1 15 ? 7.754 4.168 12.062 1 96.75 15 GLU B CA 1
ATOM 706 C C . GLU B 1 15 ? 8.266 4.523 10.672 1 96.75 15 GLU B C 1
ATOM 708 O O . GLU B 1 15 ? 8.602 5.68 10.406 1 96.75 15 GLU B O 1
ATOM 713 N N . VAL B 1 16 ? 8.359 3.461 9.844 1 98.06 16 VAL B N 1
ATOM 714 C CA . VAL B 1 16 ? 8.703 3.678 8.438 1 98.06 16 VAL B CA 1
ATOM 715 C C . VAL B 1 16 ? 7.785 2.852 7.547 1 98.06 16 VAL B C 1
ATOM 717 O O . VAL B 1 16 ? 7.293 1.797 7.957 1 98.06 16 VAL B O 1
ATOM 720 N N . ILE B 1 17 ? 7.484 3.396 6.359 1 98.69 17 ILE B N 1
ATOM 721 C CA . ILE B 1 17 ? 6.883 2.588 5.301 1 98.69 17 ILE B CA 1
ATOM 722 C C . ILE B 1 17 ? 7.98 1.941 4.461 1 98.69 17 ILE B C 1
ATOM 724 O O . ILE B 1 17 ? 8.758 2.637 3.799 1 98.69 17 ILE B O 1
ATOM 728 N N . ARG B 1 18 ? 8.055 0.597 4.621 1 98.69 18 ARG B N 1
ATOM 729 C CA . ARG B 1 18 ? 9.047 -0.125 3.83 1 98.69 18 ARG B CA 1
ATOM 730 C C . ARG B 1 18 ? 8.422 -0.694 2.559 1 98.69 18 ARG B C 1
ATOM 732 O O . ARG B 1 18 ? 7.348 -1.292 2.604 1 98.69 18 ARG B O 1
ATOM 739 N N . VAL B 1 19 ? 9.023 -0.432 1.441 1 98.81 19 VAL B N 1
ATOM 740 C CA . VAL B 1 19 ? 8.68 -1.032 0.157 1 98.81 19 VAL B CA 1
ATOM 741 C C . VAL B 1 19 ? 9.695 -2.113 -0.199 1 98.81 19 VAL B C 1
ATOM 743 O O . VAL B 1 19 ? 10.898 -1.837 -0.296 1 98.81 19 VAL B O 1
ATOM 746 N N . GLU B 1 20 ? 9.242 -3.309 -0.367 1 98.44 20 GLU B N 1
ATOM 747 C CA . GLU B 1 20 ? 10.164 -4.41 -0.653 1 98.44 20 GLU B CA 1
ATOM 748 C C . GLU B 1 20 ? 9.523 -5.43 -1.591 1 98.44 20 GLU B C 1
ATOM 750 O O . GLU B 1 20 ? 8.297 -5.52 -1.679 1 98.44 20 GLU B O 1
ATOM 755 N N . VAL B 1 21 ? 10.336 -6.137 -2.299 1 98.19 21 VAL B N 1
ATOM 756 C CA . VAL B 1 21 ? 9.883 -7.207 -3.18 1 98.19 21 VAL B CA 1
ATOM 757 C C . VAL B 1 21 ? 10.289 -8.562 -2.6 1 98.19 21 VAL B C 1
ATOM 759 O O . VAL B 1 21 ? 11.453 -8.781 -2.271 1 98.19 21 VAL B O 1
ATOM 762 N N . GLY B 1 22 ? 9.289 -9.352 -2.357 1 96.69 22 GLY B N 1
ATOM 763 C CA . GLY B 1 22 ? 9.516 -10.727 -1.929 1 96.69 22 GLY B CA 1
ATOM 764 C C . GLY B 1 22 ? 9.156 -11.75 -2.988 1 96.69 22 GLY B C 1
ATOM 765 O O . GLY B 1 22 ? 9.023 -11.414 -4.168 1 96.69 22 GLY B O 1
ATOM 766 N N . GLU B 1 23 ? 9.188 -13.016 -2.523 1 94.62 23 GLU B N 1
ATOM 767 C CA . GLU B 1 23 ? 8.828 -14.117 -3.41 1 94.62 23 GLU B CA 1
ATOM 768 C C . GLU B 1 23 ? 8.008 -15.172 -2.676 1 94.62 23 GLU B C 1
ATOM 770 O O . GLU B 1 23 ? 8.305 -15.5 -1.523 1 94.62 23 GLU B O 1
ATOM 775 N N . PHE B 1 24 ? 7.02 -15.484 -3.332 1 93.44 24 PHE B N 1
ATOM 776 C CA . PHE B 1 24 ? 6.152 -16.547 -2.834 1 93.44 24 PHE B CA 1
ATOM 777 C C . PHE B 1 24 ? 5.754 -17.5 -3.959 1 93.44 24 PHE B C 1
ATOM 779 O O . PHE B 1 24 ? 5.082 -17.094 -4.91 1 93.44 24 PHE B O 1
ATOM 786 N N . LYS B 1 25 ? 6.172 -18.766 -3.693 1 92.94 25 LYS B N 1
ATOM 787 C CA . LYS B 1 25 ? 5.855 -19.812 -4.672 1 92.94 25 LYS B CA 1
ATOM 788 C C . LYS B 1 25 ? 6.297 -19.391 -6.074 1 92.94 25 LYS B C 1
ATOM 790 O O . LYS B 1 25 ? 5.535 -19.531 -7.035 1 92.94 25 LYS B O 1
ATOM 795 N N . GLY B 1 26 ? 7.426 -18.797 -6.188 1 91.56 26 GLY B N 1
ATOM 796 C CA . GLY B 1 26 ? 8.062 -18.484 -7.453 1 91.56 26 GLY B CA 1
ATOM 797 C C . GLY B 1 26 ? 7.551 -17.188 -8.07 1 91.56 26 GLY B C 1
ATOM 798 O O . GLY B 1 26 ? 7.992 -16.797 -9.148 1 91.56 26 GLY B O 1
ATOM 799 N N . LYS B 1 27 ? 6.637 -16.641 -7.414 1 93.31 27 LYS B N 1
ATOM 800 C CA . LYS B 1 27 ? 6.113 -15.367 -7.91 1 93.31 27 LYS B CA 1
ATOM 801 C C . LYS B 1 27 ? 6.566 -14.203 -7.035 1 93.31 27 LYS B C 1
ATOM 803 O O . LYS B 1 27 ? 6.605 -14.32 -5.809 1 93.31 27 LYS B O 1
ATOM 808 N N . LYS B 1 28 ? 6.93 -13.188 -7.684 1 95.81 28 LYS B N 1
ATOM 809 C CA . LYS B 1 28 ? 7.34 -11.992 -6.949 1 95.81 28 LYS B CA 1
ATOM 810 C C . LYS B 1 28 ? 6.125 -11.227 -6.426 1 95.81 28 LYS B C 1
ATOM 812 O O . LYS B 1 28 ? 5.105 -11.125 -7.113 1 95.81 28 LYS B O 1
ATOM 817 N N . LEU B 1 29 ? 6.266 -10.656 -5.223 1 97.19 29 LEU B N 1
ATOM 818 C CA . LEU B 1 29 ? 5.234 -9.844 -4.586 1 97.19 29 LEU B CA 1
ATOM 819 C C . LEU B 1 29 ? 5.805 -8.516 -4.105 1 97.19 29 LEU B C 1
ATOM 821 O O . LEU B 1 29 ? 6.891 -8.477 -3.521 1 97.19 29 LEU B O 1
ATOM 825 N N . LEU B 1 30 ? 5.137 -7.445 -4.449 1 98.38 30 LEU B N 1
ATOM 826 C CA . LEU B 1 30 ? 5.484 -6.129 -3.922 1 98.38 30 LEU B CA 1
ATOM 827 C C . LEU B 1 30 ? 4.801 -5.883 -2.58 1 98.38 30 LEU B C 1
ATOM 829 O O . LEU B 1 30 ? 3.572 -5.855 -2.5 1 98.38 30 LEU B O 1
ATOM 833 N N . HIS B 1 31 ? 5.582 -5.68 -1.551 1 98.5 31 HIS B N 1
ATOM 834 C CA . HIS B 1 31 ? 5.07 -5.371 -0.221 1 98.5 31 HIS B CA 1
ATOM 835 C C . HIS B 1 31 ? 5.25 -3.891 0.107 1 98.5 31 HIS B C 1
ATOM 837 O O . HIS B 1 31 ? 6.348 -3.348 -0.036 1 98.5 31 HIS B O 1
ATOM 843 N N . ILE B 1 32 ? 4.223 -3.195 0.458 1 98.88 32 ILE B N 1
ATOM 844 C CA . ILE B 1 32 ? 4.207 -1.856 1.034 1 98.88 32 ILE B CA 1
ATOM 845 C C . ILE B 1 32 ? 3.605 -1.903 2.438 1 98.88 32 ILE B C 1
ATOM 847 O O . ILE B 1 32 ? 2.404 -2.133 2.596 1 98.88 32 ILE B O 1
ATOM 851 N N . ARG B 1 33 ? 4.5 -1.701 3.498 1 98.81 33 ARG B N 1
ATOM 852 C CA . ARG B 1 33 ? 4.047 -2.016 4.852 1 98.81 33 ARG B CA 1
ATOM 853 C C . ARG B 1 33 ? 4.703 -1.095 5.875 1 98.81 33 ARG B C 1
ATOM 855 O O . ARG B 1 33 ? 5.863 -0.71 5.715 1 98.81 33 ARG B O 1
ATOM 862 N N . THR B 1 34 ? 3.967 -0.802 6.859 1 98.62 34 THR B N 1
ATOM 863 C CA . THR B 1 34 ? 4.508 -0.046 7.98 1 98.62 34 THR B CA 1
ATOM 864 C C . THR B 1 34 ? 5.344 -0.946 8.883 1 98.62 34 THR B C 1
ATOM 866 O O . THR B 1 34 ? 4.926 -2.053 9.227 1 98.62 34 THR B O 1
ATOM 869 N N . TRP B 1 35 ? 6.5 -0.499 9.203 1 98.38 35 TRP B N 1
ATOM 870 C CA . TRP B 1 35 ? 7.398 -1.149 10.148 1 98.38 35 TRP B CA 1
ATOM 871 C C . TRP B 1 35 ? 7.625 -0.273 11.375 1 98.38 35 TRP B C 1
ATOM 873 O O . TRP B 1 35 ? 7.625 0.956 11.273 1 98.38 35 TRP B O 1
ATOM 883 N N . TYR B 1 36 ? 7.797 -0.954 12.445 1 97.75 36 TYR B N 1
ATOM 884 C CA . TYR B 1 36 ? 8.047 -0.224 13.68 1 97.75 36 TYR B CA 1
ATOM 885 C C . TYR B 1 36 ? 9.336 -0.704 14.344 1 97.75 36 TYR B C 1
ATOM 887 O O . TYR B 1 36 ? 9.867 -1.757 13.992 1 97.75 36 TYR B O 1
ATOM 895 N N . THR B 1 37 ? 9.844 0.13 15.234 1 96.06 37 THR B N 1
ATOM 896 C CA . THR B 1 37 ? 10.992 -0.276 16.031 1 96.06 37 THR B CA 1
ATOM 897 C C . THR B 1 37 ? 10.539 -1.013 17.297 1 96.06 37 THR B C 1
ATOM 899 O O . THR B 1 37 ? 9.82 -0.452 18.125 1 96.06 37 THR B O 1
ATOM 902 N N . ASN B 1 38 ? 11.031 -2.238 17.391 1 95.19 38 ASN B N 1
ATOM 903 C CA . ASN B 1 38 ? 10.602 -3.035 18.531 1 95.19 38 ASN B CA 1
ATOM 904 C C . ASN B 1 38 ? 11.445 -2.736 19.766 1 95.19 38 ASN B C 1
ATOM 906 O O . ASN B 1 38 ? 12.305 -1.856 19.734 1 95.19 38 ASN B O 1
ATOM 910 N N . GLU B 1 39 ? 11.141 -3.369 20.891 1 95.19 39 GLU B N 1
ATOM 911 C CA . GLU B 1 39 ? 11.789 -3.123 22.172 1 95.19 39 GLU B CA 1
ATOM 912 C C . GLU B 1 39 ? 13.297 -3.326 22.078 1 95.19 39 GLU B C 1
ATOM 914 O O . GLU B 1 39 ? 14.062 -2.688 22.812 1 95.19 39 GLU B O 1
ATOM 919 N N . ALA B 1 40 ? 13.766 -4.156 21.172 1 96.12 40 ALA B N 1
ATOM 920 C CA . ALA B 1 40 ? 15.18 -4.457 20.984 1 96.12 40 ALA B CA 1
ATOM 921 C C . ALA B 1 40 ? 15.844 -3.42 20.078 1 96.12 40 ALA B C 1
ATOM 923 O O . ALA B 1 40 ? 17.047 -3.504 19.812 1 96.12 40 ALA B O 1
ATOM 924 N N . GLY B 1 41 ? 15.039 -2.549 19.609 1 93 41 GLY B N 1
ATOM 925 C CA . GLY B 1 41 ? 15.594 -1.518 18.734 1 93 41 GLY B CA 1
ATOM 926 C C . GLY B 1 41 ? 15.664 -1.935 17.281 1 93 41 GLY B C 1
ATOM 927 O O . GLY B 1 41 ? 16.344 -1.292 16.484 1 93 41 GLY B O 1
ATOM 928 N N . GLU B 1 42 ? 14.961 -2.977 16.953 1 95.44 42 GLU B N 1
ATOM 929 C CA . GLU B 1 42 ? 14.984 -3.514 15.594 1 95.44 42 GLU B CA 1
ATOM 930 C C . GLU B 1 42 ? 13.695 -3.189 14.852 1 95.44 42 GLU B C 1
ATOM 932 O O . GLU B 1 42 ? 12.617 -3.162 15.453 1 95.44 42 GLU B O 1
ATOM 937 N N . LEU B 1 43 ? 13.867 -2.938 13.547 1 95 43 LEU B N 1
ATOM 938 C CA . LEU B 1 43 ? 12.688 -2.732 12.711 1 95 43 LEU B CA 1
ATOM 939 C C . LEU B 1 43 ? 11.914 -4.035 12.531 1 95 43 LEU B C 1
ATOM 941 O O . LEU B 1 43 ? 12.516 -5.086 12.281 1 95 43 LEU B O 1
ATOM 945 N N . ALA B 1 44 ? 10.617 -3.939 12.758 1 97.19 44 ALA B N 1
ATOM 946 C CA . ALA B 1 44 ? 9.742 -5.094 12.578 1 97.19 44 ALA B CA 1
ATOM 947 C C . ALA B 1 44 ? 8.461 -4.711 11.836 1 97.1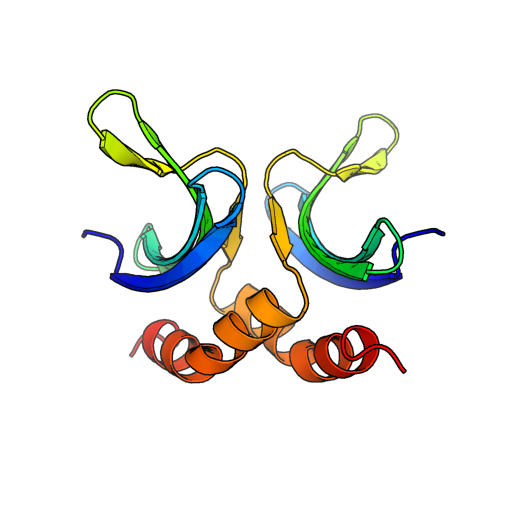9 44 ALA B C 1
ATOM 949 O O . ALA B 1 44 ? 7.953 -3.6 12 1 97.19 44 ALA B O 1
ATOM 950 N N . PRO B 1 45 ? 7.977 -5.641 11.039 1 97.56 45 PRO B N 1
ATOM 951 C CA . PRO B 1 45 ? 6.773 -5.332 10.266 1 97.56 45 PRO B CA 1
ATOM 952 C C . PRO B 1 45 ? 5.504 -5.359 11.109 1 97.56 45 PRO B C 1
ATOM 954 O O . PRO B 1 45 ? 5.438 -6.074 12.109 1 97.56 45 PRO B O 1
ATOM 957 N N . THR B 1 46 ? 4.426 -4.625 10.688 1 97.75 46 THR B N 1
ATOM 958 C CA . THR B 1 46 ? 3.09 -4.664 11.273 1 97.75 46 THR B CA 1
ATOM 959 C C . THR B 1 46 ? 2.102 -5.324 10.312 1 97.75 46 THR B C 1
ATOM 961 O O . THR B 1 46 ? 2.488 -5.801 9.242 1 97.75 46 THR B O 1
ATOM 964 N N . LYS B 1 47 ? 0.837 -5.367 10.758 1 96.81 47 LYS B N 1
ATOM 965 C CA . LYS B 1 47 ? -0.234 -5.832 9.883 1 96.81 47 LYS B CA 1
ATOM 96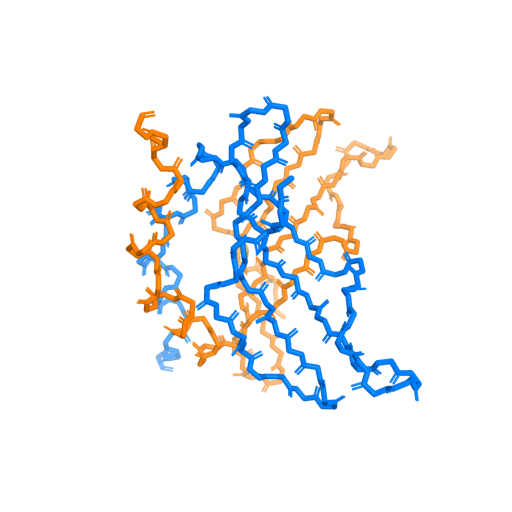6 C C . LYS B 1 47 ? -0.666 -4.73 8.914 1 96.81 47 LYS B C 1
ATOM 968 O O . LYS B 1 47 ? -1.402 -4.988 7.961 1 96.81 47 LYS B O 1
ATOM 973 N N . LYS B 1 48 ? -0.186 -3.592 9.062 1 98.25 48 LYS B N 1
ATOM 974 C CA . LYS B 1 48 ? -0.556 -2.439 8.25 1 98.25 48 LYS B CA 1
ATOM 975 C C . LYS B 1 48 ? 0.243 -2.408 6.949 1 98.25 48 LYS B C 1
ATOM 977 O O . LYS B 1 48 ? 1.255 -1.711 6.852 1 98.25 48 LYS B O 1
ATOM 982 N N . GLY B 1 49 ? -0.233 -3.104 6.039 1 98.69 49 GLY B N 1
ATOM 983 C CA . GLY B 1 49 ? 0.409 -3.203 4.738 1 98.69 49 GLY B CA 1
ATOM 984 C C . GLY B 1 49 ? -0.387 -4.023 3.742 1 98.69 49 GLY B C 1
ATOM 985 O O . GLY B 1 49 ? -1.453 -4.547 4.074 1 98.69 49 GLY B O 1
ATOM 986 N N . VAL B 1 50 ? 0.167 -4.039 2.547 1 98.5 50 VAL B N 1
ATOM 987 C CA . VAL B 1 50 ? -0.468 -4.777 1.461 1 98.5 50 VAL B CA 1
ATOM 988 C C . VAL B 1 50 ? 0.602 -5.367 0.543 1 98.5 50 VAL B C 1
ATOM 990 O O . VAL B 1 50 ? 1.676 -4.785 0.377 1 98.5 50 VAL B O 1
ATOM 993 N N . ALA B 1 51 ? 0.309 -6.512 0.066 1 97.69 51 ALA B N 1
ATOM 994 C CA . ALA B 1 51 ? 1.139 -7.152 -0.95 1 97.69 51 ALA B CA 1
ATOM 995 C C . ALA B 1 51 ? 0.444 -7.148 -2.309 1 97.69 51 ALA B C 1
ATOM 997 O O . ALA B 1 51 ? -0.758 -7.41 -2.4 1 97.69 51 ALA B O 1
ATOM 998 N N . LEU B 1 52 ? 1.142 -6.852 -3.359 1 97.75 52 LEU B N 1
ATOM 999 C CA . LEU B 1 52 ? 0.608 -6.805 -4.715 1 97.75 52 LEU B CA 1
ATOM 1000 C C . LEU B 1 52 ? 1.379 -7.742 -5.637 1 97.75 52 LEU B C 1
ATOM 1002 O O . LEU B 1 52 ? 2.611 -7.719 -5.668 1 97.75 52 LEU B O 1
ATOM 1006 N N . SER B 1 53 ? 0.656 -8.523 -6.422 1 96.75 53 SER B N 1
ATOM 1007 C CA . SER B 1 53 ? 1.279 -9.234 -7.531 1 96.75 53 SER B CA 1
ATOM 1008 C C . SER B 1 53 ? 1.718 -8.266 -8.625 1 96.75 53 SER B C 1
ATOM 1010 O O . SER B 1 53 ? 1.405 -7.074 -8.578 1 96.75 53 SER B O 1
ATOM 1012 N N . TYR B 1 54 ? 2.451 -8.852 -9.578 1 96.5 54 TYR B N 1
ATOM 1013 C CA . TYR B 1 54 ? 2.9 -8 -10.672 1 96.5 54 TYR B CA 1
ATOM 1014 C C . TYR B 1 54 ? 1.715 -7.406 -11.422 1 96.5 54 TYR B C 1
ATOM 1016 O O . TYR B 1 54 ? 1.726 -6.223 -11.773 1 96.5 54 TYR B O 1
ATOM 1024 N N . GLU B 1 55 ? 0.727 -8.219 -11.688 1 96.81 55 GLU B N 1
ATOM 1025 C CA . GLU B 1 55 ? -0.461 -7.734 -12.391 1 96.81 55 GLU B CA 1
ATOM 1026 C C . GLU B 1 55 ? -1.17 -6.648 -11.586 1 96.81 55 GLU B C 1
ATOM 1028 O O . GLU B 1 55 ? -1.592 -5.633 -12.141 1 96.81 55 GLU B O 1
ATOM 1033 N N . GLN B 1 56 ? -1.301 -6.867 -10.344 1 97.69 56 GLN B N 1
ATOM 1034 C CA . GLN B 1 56 ? -1.936 -5.887 -9.477 1 97.69 56 GLN B CA 1
ATOM 1035 C C . GLN B 1 56 ? -1.13 -4.59 -9.422 1 97.69 56 GLN B C 1
ATOM 1037 O O . GLN B 1 56 ? -1.7 -3.498 -9.453 1 97.69 56 GLN B O 1
ATOM 1042 N N . PHE B 1 57 ? 0.134 -4.734 -9.352 1 98.12 57 PHE B N 1
ATOM 1043 C CA . PHE B 1 57 ? 1.024 -3.578 -9.359 1 98.12 57 PHE B CA 1
ATOM 1044 C C . PHE B 1 57 ? 0.886 -2.803 -10.664 1 98.12 57 PHE B C 1
ATOM 1046 O O . PHE B 1 57 ? 0.867 -1.57 -10.664 1 98.12 57 PHE B O 1
ATOM 1053 N N . GLN B 1 58 ? 0.746 -3.52 -11.789 1 98.12 58 GLN B N 1
ATOM 1054 C CA . GLN B 1 58 ? 0.56 -2.848 -13.07 1 98.12 58 GLN B CA 1
ATOM 1055 C C . GLN B 1 58 ? -0.732 -2.035 -13.086 1 98.12 58 GLN B C 1
ATOM 1057 O O . GLN B 1 58 ? -0.782 -0.948 -13.664 1 98.12 58 GLN B O 1
ATOM 1062 N N . LYS B 1 59 ? -1.73 -2.562 -12.516 1 98.5 59 LYS B N 1
ATOM 1063 C CA . LYS B 1 59 ? -2.986 -1.826 -12.43 1 98.5 59 LYS B CA 1
ATOM 1064 C C . LYS B 1 59 ? -2.826 -0.57 -11.578 1 98.5 59 LYS B C 1
ATOM 1066 O O . LYS B 1 59 ? -3.336 0.496 -11.93 1 98.5 59 LYS B O 1
ATOM 1071 N N . PHE B 1 60 ? -2.109 -0.652 -10.477 1 98.38 60 PHE B N 1
ATOM 1072 C CA . PHE B 1 60 ? -1.811 0.53 -9.68 1 98.38 60 PHE B CA 1
ATOM 1073 C C . PHE B 1 60 ? -0.99 1.533 -10.477 1 98.38 60 PHE B C 1
ATOM 1075 O O . PHE B 1 60 ? -1.287 2.729 -10.477 1 98.38 60 PHE B O 1
ATOM 1082 N N . LYS B 1 61 ? 0.012 1.053 -11.133 1 97.25 61 LYS B N 1
ATOM 1083 C CA . LYS B 1 61 ? 0.887 1.893 -11.945 1 97.25 61 LYS B CA 1
ATOM 1084 C C . LYS B 1 61 ? 0.086 2.68 -12.977 1 97.25 61 LYS B C 1
ATOM 1086 O O . LYS B 1 61 ? 0.419 3.826 -13.281 1 97.25 61 LYS B O 1
ATOM 1091 N N . SER B 1 62 ? -0.91 2.07 -13.492 1 97.94 62 SER B N 1
ATOM 1092 C CA . SER B 1 62 ? -1.684 2.688 -14.562 1 97.94 62 SER B CA 1
ATOM 1093 C C . SER B 1 62 ? -2.436 3.918 -14.062 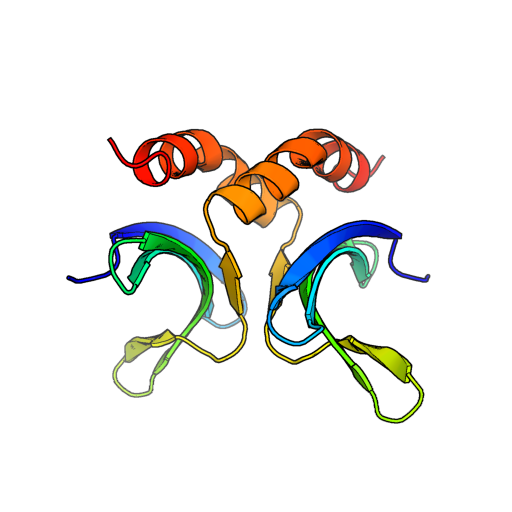1 97.94 62 SER B C 1
ATOM 1095 O O . SER B 1 62 ? -2.857 4.758 -14.859 1 97.94 62 SER B O 1
ATOM 1097 N N . ILE B 1 63 ? -2.635 4.074 -12.766 1 97.88 63 ILE B N 1
ATOM 1098 C CA . ILE B 1 63 ? -3.424 5.191 -12.258 1 97.88 63 ILE B CA 1
ATOM 1099 C C . ILE B 1 63 ? -2.52 6.156 -11.492 1 97.88 63 ILE B C 1
ATOM 1101 O O . ILE B 1 63 ? -2.994 7.137 -10.914 1 97.88 63 ILE B O 1
ATOM 1105 N N . ILE B 1 64 ? -1.299 5.984 -11.445 1 97.12 64 ILE B N 1
ATOM 1106 C CA . ILE B 1 64 ? -0.361 6.77 -10.648 1 97.12 64 ILE B CA 1
ATOM 1107 C C . ILE B 1 64 ? -0.423 8.234 -11.078 1 97.12 64 ILE B C 1
ATOM 1109 O O . ILE B 1 64 ? -0.299 9.133 -10.242 1 97.12 64 ILE B O 1
ATOM 1113 N N . GLY B 1 65 ? -0.521 8.461 -12.375 1 96 65 GLY B N 1
ATOM 1114 C CA . GLY B 1 65 ? -0.671 9.828 -12.844 1 96 65 GLY B CA 1
ATOM 1115 C C . GLY B 1 65 ? -1.874 10.531 -12.25 1 96 65 GLY B C 1
ATOM 1116 O O . GLY B 1 65 ? -1.778 11.688 -11.836 1 96 65 GLY B O 1
ATOM 1117 N N . ALA B 1 66 ? -3.012 9.883 -12.266 1 96.69 66 ALA B N 1
ATOM 1118 C CA . ALA B 1 66 ? -4.23 10.438 -11.68 1 96.69 66 ALA B CA 1
ATOM 1119 C C . ALA B 1 66 ? -4.055 10.695 -10.188 1 96.69 66 ALA B C 1
ATOM 1121 O O . ALA B 1 66 ? -4.512 11.711 -9.664 1 96.69 66 ALA B O 1
ATOM 1122 N N . VAL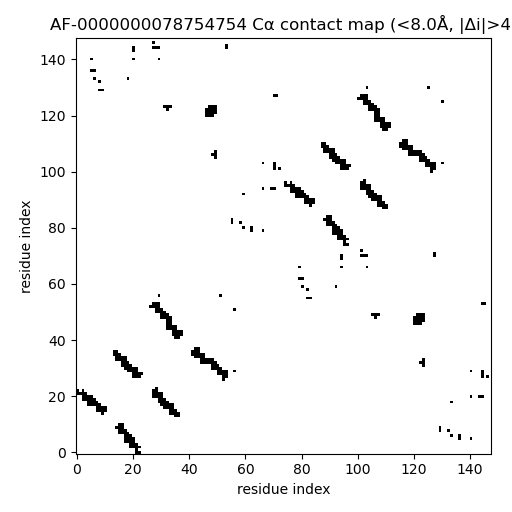 B 1 67 ? -3.428 9.758 -9.477 1 97 67 VAL B N 1
ATOM 1123 C CA . VAL B 1 67 ? -3.148 9.914 -8.055 1 97 67 VAL B CA 1
ATOM 1124 C C . VAL B 1 67 ? -2.334 11.188 -7.824 1 97 67 VAL B C 1
ATOM 1126 O O . VAL B 1 67 ? -2.672 12.008 -6.965 1 97 67 VAL B O 1
ATOM 1129 N N . ASP B 1 68 ? -1.248 11.289 -8.609 1 96.56 68 ASP B N 1
ATOM 1130 C CA . ASP B 1 68 ? -0.368 12.445 -8.484 1 96.56 68 ASP B CA 1
ATOM 1131 C C . ASP B 1 68 ? -1.15 13.75 -8.641 1 96.56 68 ASP B C 1
ATOM 1133 O O . ASP B 1 68 ? -0.989 14.68 -7.84 1 96.56 68 ASP B O 1
ATOM 1137 N N . ASP B 1 69 ? -2.008 13.836 -9.578 1 95.88 69 ASP B N 1
ATOM 1138 C CA . ASP B 1 69 ? -2.785 15.039 -9.867 1 95.88 69 ASP B CA 1
ATOM 1139 C C . ASP B 1 69 ? -3.703 15.391 -8.703 1 95.88 69 ASP B C 1
ATOM 1141 O O . ASP B 1 69 ? -3.848 16.562 -8.352 1 95.88 69 ASP B O 1
ATOM 1145 N N . ILE B 1 70 ? -4.301 14.422 -8.148 1 95.62 70 ILE B N 1
ATOM 1146 C CA . ILE B 1 70 ? -5.266 14.641 -7.074 1 95.62 70 ILE B CA 1
ATOM 1147 C C . ILE B 1 70 ? -4.539 15.047 -5.797 1 95.62 70 ILE B C 1
ATOM 1149 O O . ILE B 1 70 ? -4.996 15.93 -5.066 1 95.62 70 ILE B O 1
ATOM 1153 N N . MET B 1 71 ? -3.408 14.367 -5.602 1 95.25 71 MET B N 1
ATOM 1154 C CA . MET B 1 71 ? -2.686 14.57 -4.352 1 95.25 71 MET B CA 1
ATOM 1155 C C . MET B 1 71 ? -1.992 15.93 -4.34 1 95.25 71 MET B C 1
ATOM 1157 O O . MET B 1 71 ? -1.771 16.516 -3.275 1 95.25 71 MET B O 1
ATOM 1161 N N . LYS B 1 72 ? -1.487 16.469 -5.48 1 88.69 72 LYS B N 1
ATOM 1162 C CA . LYS B 1 72 ? -0.715 17.703 -5.59 1 88.69 72 LYS B CA 1
ATOM 1163 C C . LYS B 1 72 ? -1.564 18.906 -5.23 1 88.69 72 LYS B C 1
ATOM 1165 O O . LYS B 1 72 ? -1.041 19.922 -4.762 1 88.69 72 LYS B O 1
ATOM 1170 N N . ASN B 1 73 ? -2.357 19 -4.074 1 68.31 73 ASN B N 1
ATOM 1171 C CA . ASN B 1 73 ? -3.143 20.156 -3.648 1 68.31 73 ASN B CA 1
ATOM 1172 C C . ASN B 1 73 ? -3.02 21.312 -4.633 1 68.31 73 ASN B C 1
ATOM 1174 O O . ASN B 1 73 ? -1.927 21.594 -5.129 1 68.31 73 ASN B O 1
ATOM 1178 N N . GLU B 1 74 ? -3.951 21.531 -5.488 1 49.31 74 GLU B N 1
ATOM 1179 C CA . GLU B 1 74 ? -4.043 22.906 -5.973 1 49.31 74 GLU B CA 1
ATOM 1180 C C . GLU B 1 74 ? -3.969 23.891 -4.816 1 49.31 74 GLU B C 1
ATOM 1182 O O . GLU B 1 74 ? -4.32 23.562 -3.684 1 49.31 74 GLU B O 1
#

Solvent-accessible surface area (backbone atoms only — not comparable to full-atom values): 8339 Å² total; per-residue (Å²): 131,82,62,48,74,75,49,75,42,82,49,72,93,67,24,27,40,37,35,29,40,38,72,56,96,91,36,50,30,41,34,44,30,36,27,36,60,43,98,87,70,41,81,39,79,57,70,30,19,43,75,32,44,55,69,53,43,50,58,52,60,71,44,45,66,62,50,49,62,65,48,60,61,128,131,82,60,49,76,75,48,74,40,84,50,73,94,68,24,27,41,36,35,29,39,38,71,55,96,89,36,51,31,41,34,43,30,37,26,36,60,44,97,88,69,42,82,38,79,57,72,30,18,44,74,32,43,55,69,53,43,50,57,52,60,72,42,45,66,61,51,50,64,67,48,58,60,131

Nearest PDB structures (foldseek):
  5a4n-assembly1_B  TM=8.390E-01  e=7.475E-05  Burkholderia pseudomallei K96243
  5a4o-assembly1_B  TM=8.104E-01  e=1.330E-04  Burkholderia pseudomallei K96243
  4bg7-assembly1_B  TM=7.380E-01  e=5.936E-05  Tequintavirus T5
  4bg7-assembly1_A  TM=6.573E-01  e=1.497E-03  Tequintavirus T5
  8cht-assembly2_B  TM=6.215E-01  e=4.235E-02  Homo sapiens

Organism: Turneriella parva (strain ATCC BAA-1111 / DSM 21527 / NCTC 11395 / H) (NCBI:txid869212)

pLDDT: mean 94.75, std 8.03, range [49.31, 98.88]